Protein AF-A0A0L0SLE2-F1 (afdb_monomer)

Nearest PDB structures (foldseek):
  4cxo-assembly1_A  TM=7.259E-01  e=6.231E-06  Arabidopsis thaliana
  4cxp-assembly1_A  TM=7.470E-01  e=8.816E-06  Arabidopsis thaliana
  4jdg-assembly1_A  TM=8.030E-01  e=7.806E-05  Solanum lycopersicum
  3sng-assembly1_A  TM=7.993E-01  e=9.057E-05  Solanum lycopersicum
  7qta-assembly2_B  TM=7.436E-01  e=6.092E-05  Aspergillus oryzae RIB40

Structure (mmCIF, N/CA/C/O backbone):
data_AF-A0A0L0SLE2-F1
#
_entry.id   AF-A0A0L0SLE2-F1
#
loop_
_atom_site.group_PDB
_atom_site.id
_atom_site.type_symbol
_atom_site.label_atom_id
_atom_site.label_alt_id
_atom_site.label_comp_id
_atom_site.label_asym_id
_atom_site.label_entity_id
_atom_site.label_seq_id
_atom_site.pdbx_PDB_ins_code
_atom_site.Cartn_x
_atom_site.Cartn_y
_atom_site.Cartn_z
_atom_site.occupancy
_atom_site.B_iso_or_equiv
_atom_site.auth_seq_id
_atom_site.auth_comp_id
_atom_site.auth_asym_id
_atom_site.auth_atom_id
_atom_site.pdbx_PDB_model_num
ATOM 1 N N . MET A 1 1 ? -2.223 -15.459 -27.072 1.00 43.94 1 MET A N 1
ATOM 2 C CA . MET A 1 1 ? -3.483 -15.299 -27.827 1.00 43.94 1 MET A CA 1
ATOM 3 C C . MET A 1 1 ? -3.687 -13.799 -28.018 1.00 43.94 1 MET A C 1
ATOM 5 O O . MET A 1 1 ? -3.960 -13.121 -27.042 1.00 43.94 1 MET A O 1
ATOM 9 N N . ARG A 1 2 ? -3.399 -13.254 -29.208 1.00 46.31 2 ARG A N 1
ATOM 10 C CA . ARG A 1 2 ? -3.575 -11.826 -29.530 1.00 46.31 2 ARG A CA 1
ATOM 11 C C . ARG A 1 2 ? -4.902 -11.726 -30.277 1.00 46.31 2 ARG A C 1
ATOM 13 O O . ARG A 1 2 ? -5.008 -12.248 -31.385 1.00 46.31 2 ARG A O 1
ATOM 20 N N . THR A 1 3 ? -5.937 -11.175 -29.657 1.00 53.62 3 THR A N 1
ATOM 21 C CA . THR A 1 3 ? -7.200 -10.916 -30.356 1.00 53.62 3 THR A CA 1
ATOM 22 C C . THR A 1 3 ? -6.982 -9.756 -31.319 1.00 53.62 3 THR A C 1
ATOM 24 O O . THR A 1 3 ? -6.519 -8.694 -30.917 1.00 53.62 3 THR A O 1
ATOM 27 N N . LYS A 1 4 ? -7.288 -9.961 -32.605 1.00 52.72 4 LYS A N 1
ATOM 28 C CA . LYS A 1 4 ? -7.399 -8.877 -33.588 1.00 52.72 4 LYS A CA 1
ATOM 29 C C . LYS A 1 4 ? -8.436 -7.872 -33.067 1.00 52.72 4 LYS A C 1
ATOM 31 O O . LYS A 1 4 ? -9.619 -8.197 -33.083 1.00 52.72 4 LYS A O 1
ATOM 36 N N . GLY A 1 5 ? -8.008 -6.701 -32.595 1.00 56.75 5 GLY A N 1
ATOM 37 C CA . GLY A 1 5 ? -8.931 -5.612 -32.257 1.00 56.75 5 GLY A CA 1
ATOM 38 C C . GLY A 1 5 ? -8.466 -4.603 -31.206 1.00 56.75 5 GLY A C 1
ATOM 39 O O . GLY A 1 5 ? -9.036 -3.520 -31.168 1.00 56.75 5 GLY A O 1
ATOM 40 N N . SER A 1 6 ? -7.459 -4.899 -30.381 1.00 59.03 6 SER A N 1
ATOM 41 C CA . SER A 1 6 ? -6.907 -3.904 -29.455 1.00 59.03 6 SER A CA 1
ATOM 42 C C . SER A 1 6 ? -5.808 -3.085 -30.131 1.00 59.03 6 SER A C 1
ATOM 44 O O . SER A 1 6 ? -4.869 -3.630 -30.715 1.00 59.03 6 SER A O 1
ATOM 46 N N . ASP A 1 7 ? -5.937 -1.760 -30.075 1.00 83.69 7 ASP A N 1
ATOM 47 C CA . ASP A 1 7 ? -4.821 -0.865 -30.363 1.00 83.69 7 ASP A CA 1
ATOM 48 C C . ASP A 1 7 ? -3.702 -1.156 -29.347 1.00 83.69 7 ASP A C 1
ATOM 50 O O . ASP A 1 7 ? -3.954 -1.304 -28.149 1.00 83.69 7 ASP A O 1
ATOM 54 N N . HIS A 1 8 ? -2.460 -1.254 -29.821 1.00 84.25 8 HIS A N 1
ATOM 55 C CA . HIS A 1 8 ? -1.288 -1.491 -28.981 1.00 84.25 8 HIS A CA 1
ATOM 56 C C . HIS A 1 8 ? -1.189 -0.461 -27.845 1.00 84.25 8 HIS A C 1
ATOM 58 O O . HIS A 1 8 ? -0.774 -0.795 -26.735 1.00 84.25 8 HIS A O 1
ATOM 64 N N . ALA A 1 9 ? -1.598 0.785 -28.103 1.00 87.06 9 ALA A N 1
ATOM 65 C CA . ALA A 1 9 ? -1.659 1.820 -27.077 1.00 87.06 9 ALA A CA 1
ATOM 66 C C . ALA A 1 9 ? -2.693 1.497 -25.985 1.00 87.06 9 ALA A C 1
ATOM 68 O O . ALA A 1 9 ? -2.424 1.693 -24.800 1.00 87.06 9 ALA A O 1
ATOM 69 N N . THR A 1 10 ? -3.853 0.953 -26.363 1.00 93.00 10 THR A N 1
ATOM 70 C CA . THR A 1 10 ? -4.889 0.511 -25.420 1.00 93.00 10 THR A CA 1
ATOM 71 C C . THR A 1 10 ? -4.417 -0.674 -24.580 1.00 93.00 10 THR A C 1
ATOM 73 O O . THR A 1 10 ? -4.603 -0.666 -23.365 1.00 93.00 10 THR A O 1
ATOM 76 N N . ASP A 1 11 ? -3.752 -1.657 -25.190 1.00 93.12 11 ASP A N 1
ATOM 77 C CA . ASP A 1 11 ? -3.192 -2.797 -24.452 1.00 93.12 11 ASP A CA 1
ATOM 78 C C . ASP A 1 11 ? -2.138 -2.353 -23.434 1.00 93.12 11 ASP A C 1
ATOM 80 O O . ASP A 1 11 ? -2.137 -2.824 -22.296 1.00 93.12 11 ASP A O 1
ATOM 84 N N . LEU A 1 12 ? -1.273 -1.406 -23.810 1.00 92.19 12 LEU A N 1
ATOM 85 C CA . LEU A 1 12 ? -0.274 -0.849 -22.901 1.00 92.19 12 LEU A CA 1
ATOM 86 C C . LEU A 1 12 ? -0.918 -0.055 -21.756 1.00 92.19 12 LEU A C 1
ATOM 88 O O . LEU A 1 12 ? -0.492 -0.185 -20.609 1.00 92.19 12 LEU A O 1
ATOM 92 N N . ALA A 1 13 ? -1.959 0.729 -22.042 1.00 94.44 13 ALA A N 1
ATOM 93 C CA . ALA A 1 13 ? -2.698 1.462 -21.018 1.00 94.44 13 ALA A CA 1
ATOM 94 C C . ALA A 1 13 ? -3.356 0.512 -20.004 1.00 94.44 13 ALA A C 1
ATOM 96 O O . ALA A 1 13 ? -3.249 0.730 -18.796 1.00 94.44 13 ALA A O 1
ATOM 97 N N . HIS A 1 14 ? -3.974 -0.577 -20.474 1.00 95.75 14 HIS A N 1
ATOM 98 C CA . HIS A 1 14 ? -4.522 -1.609 -19.594 1.00 95.75 14 HIS A CA 1
ATOM 99 C C . HIS A 1 14 ? -3.429 -2.307 -18.784 1.00 95.75 14 HIS A C 1
ATOM 101 O O . HIS A 1 14 ? -3.578 -2.462 -17.575 1.00 95.75 14 HIS A O 1
ATOM 107 N N . ALA A 1 15 ? -2.314 -2.687 -19.415 1.00 93.69 15 ALA A N 1
ATOM 108 C CA . ALA A 1 15 ? -1.197 -3.326 -18.726 1.00 93.69 15 ALA A CA 1
ATOM 109 C C . ALA A 1 15 ? -0.636 -2.440 -17.603 1.00 93.69 15 ALA A C 1
ATOM 111 O O . ALA A 1 15 ? -0.408 -2.923 -16.494 1.00 93.69 15 ALA A O 1
ATOM 112 N N . LEU A 1 16 ? -0.479 -1.138 -17.860 1.00 95.00 16 LEU A N 1
ATOM 113 C CA . LEU A 1 16 ? -0.044 -0.181 -16.849 1.00 95.00 16 LEU A CA 1
ATOM 114 C C . LEU A 1 16 ? -1.070 -0.050 -15.717 1.00 95.00 16 LEU A C 1
ATOM 116 O O . LEU A 1 16 ? -0.689 -0.099 -14.551 1.00 95.00 16 LEU A O 1
ATOM 120 N N . ALA A 1 17 ? -2.360 0.074 -16.038 1.00 96.50 17 ALA A N 1
ATOM 121 C CA . ALA A 1 17 ? -3.415 0.164 -15.030 1.00 96.50 17 ALA A CA 1
ATOM 122 C C . ALA A 1 17 ? -3.452 -1.079 -14.124 1.00 96.50 17 ALA A C 1
ATOM 124 O O . ALA A 1 17 ? -3.512 -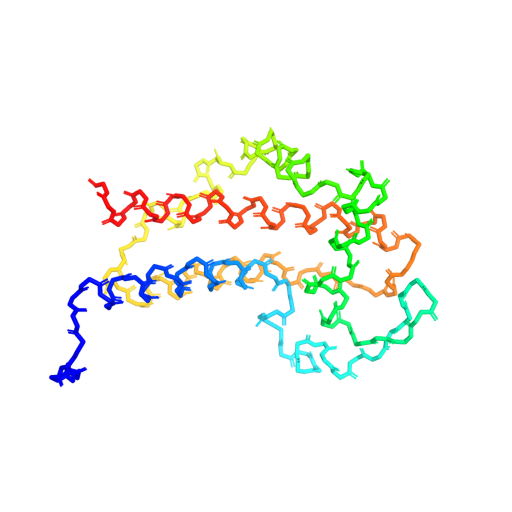0.946 -12.901 1.00 96.50 17 ALA A O 1
ATOM 125 N N . TYR A 1 18 ? -3.342 -2.277 -14.705 1.00 95.56 18 TYR A N 1
ATOM 126 C CA . TYR A 1 18 ? -3.255 -3.525 -13.946 1.00 95.56 18 TYR A CA 1
ATOM 127 C C . TYR A 1 18 ? -2.005 -3.585 -13.074 1.00 95.56 18 TYR A C 1
ATOM 129 O O . TYR A 1 18 ? -2.099 -3.974 -11.914 1.00 95.56 18 TYR A O 1
ATOM 137 N N . LEU A 1 19 ? -0.845 -3.175 -13.594 1.00 93.81 19 LEU A N 1
ATOM 138 C CA . LEU A 1 19 ? 0.392 -3.164 -12.817 1.00 93.81 19 LEU A CA 1
ATOM 139 C C . LEU A 1 19 ? 0.281 -2.230 -11.604 1.00 93.81 19 LEU A C 1
ATOM 141 O O . LEU A 1 19 ? 0.613 -2.634 -10.492 1.00 93.81 19 LEU A O 1
ATOM 145 N N . VAL A 1 20 ? -0.226 -1.009 -11.803 1.00 95.50 20 VAL A N 1
ATOM 146 C CA . VAL A 1 20 ? -0.462 -0.042 -10.718 1.00 95.50 20 VAL A CA 1
ATOM 147 C C . VAL A 1 20 ? -1.401 -0.634 -9.662 1.00 95.50 20 VAL A C 1
ATOM 149 O O . VAL A 1 20 ? -1.107 -0.559 -8.470 1.00 95.50 20 VAL A O 1
ATOM 152 N N . HIS A 1 21 ? -2.505 -1.246 -10.095 1.00 96.31 21 HIS A N 1
ATOM 153 C CA . HIS A 1 21 ? -3.512 -1.822 -9.206 1.00 96.31 21 HIS A CA 1
ATOM 154 C C . HIS A 1 21 ? -2.967 -3.010 -8.402 1.00 96.31 21 HIS A C 1
ATOM 156 O O . HIS A 1 21 ? -2.985 -2.986 -7.174 1.00 96.31 21 HIS A O 1
ATOM 162 N N . PHE A 1 22 ? -2.397 -4.014 -9.074 1.00 94.50 22 PHE A N 1
ATOM 163 C CA . PHE A 1 22 ? -1.958 -5.247 -8.421 1.00 94.50 22 PHE A CA 1
ATOM 164 C C . PHE A 1 22 ? -0.740 -5.063 -7.516 1.00 94.50 22 PHE A C 1
ATOM 166 O O . PHE A 1 22 ? -0.614 -5.773 -6.520 1.00 94.50 22 PHE A O 1
ATOM 173 N N . VAL A 1 23 ? 0.150 -4.106 -7.806 1.00 93.75 23 VAL A N 1
ATOM 174 C CA . VAL A 1 23 ? 1.231 -3.757 -6.866 1.00 93.75 23 VAL A CA 1
ATOM 175 C C . VAL A 1 23 ? 0.662 -3.132 -5.587 1.00 93.75 23 VAL A C 1
ATOM 177 O O . VAL A 1 23 ? 1.182 -3.396 -4.502 1.00 93.75 23 VAL A O 1
ATOM 180 N N . GLY A 1 24 ? -0.416 -2.348 -5.698 1.00 94.06 24 GLY A N 1
ATOM 181 C CA . GLY A 1 24 ? -1.168 -1.844 -4.548 1.00 94.06 24 GLY A CA 1
ATOM 182 C C . GLY A 1 24 ? -1.798 -2.972 -3.728 1.00 94.06 24 GLY A C 1
ATOM 183 O O . GLY A 1 24 ? -1.550 -3.066 -2.526 1.00 94.06 24 GLY A O 1
ATOM 184 N N . ASP A 1 25 ? -2.533 -3.868 -4.384 1.00 94.12 25 ASP A N 1
ATOM 185 C CA . ASP A 1 25 ? -3.198 -5.015 -3.749 1.00 94.12 25 ASP A CA 1
ATOM 186 C C . ASP A 1 25 ? -2.207 -5.961 -3.059 1.00 94.12 25 ASP A C 1
ATOM 188 O O . ASP A 1 25 ? -2.423 -6.390 -1.928 1.00 94.12 25 ASP A O 1
ATOM 192 N N . ALA A 1 26 ? -1.057 -6.232 -3.682 1.00 91.56 26 ALA A N 1
ATOM 193 C CA . ALA A 1 26 ? -0.012 -7.067 -3.088 1.00 91.56 26 ALA A CA 1
ATOM 194 C C . ALA A 1 26 ? 0.578 -6.487 -1.790 1.00 91.56 26 ALA A C 1
ATOM 196 O O . ALA A 1 26 ? 1.200 -7.215 -1.013 1.00 91.56 26 ALA A O 1
ATOM 197 N N . ALA A 1 27 ? 0.409 -5.184 -1.551 1.00 91.75 27 ALA A N 1
ATOM 198 C CA . ALA A 1 27 ? 0.796 -4.537 -0.305 1.00 91.75 27 ALA A CA 1
ATOM 199 C C . ALA A 1 27 ? -0.325 -4.533 0.753 1.00 91.75 27 ALA A C 1
ATOM 201 O O . ALA A 1 27 ? -0.062 -4.137 1.892 1.00 91.75 27 ALA A O 1
ATOM 202 N N . GLN A 1 28 ? -1.543 -4.975 0.418 1.00 92.62 28 GLN A N 1
ATOM 203 C CA . GLN A 1 28 ? -2.678 -5.087 1.335 1.00 92.62 28 GLN A CA 1
ATOM 204 C C . G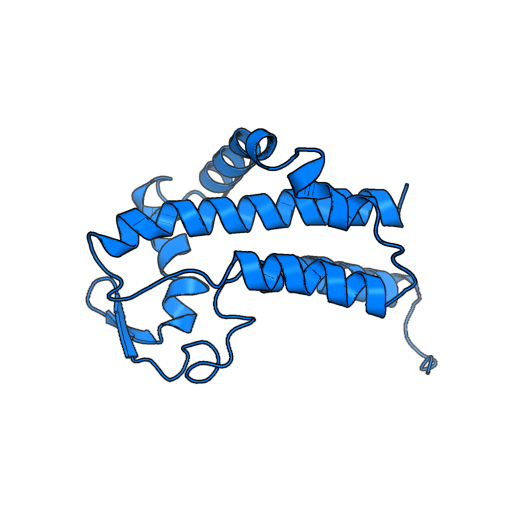LN A 1 28 ? -2.610 -6.445 2.082 1.00 92.62 28 GLN A C 1
ATOM 206 O O . GLN A 1 28 ? -2.775 -7.499 1.464 1.00 92.62 28 GLN A O 1
ATOM 211 N N . PRO A 1 29 ? -2.404 -6.462 3.418 1.00 87.56 29 PRO A N 1
ATOM 212 C CA . PRO A 1 29 ? -2.259 -7.680 4.241 1.00 87.56 29 PRO A CA 1
ATOM 213 C C . PRO A 1 29 ? -3.332 -8.775 4.132 1.00 87.56 29 PRO A C 1
ATOM 215 O O . PRO A 1 29 ? -3.142 -9.895 4.594 1.00 87.56 29 PRO A O 1
ATOM 218 N N . LEU A 1 30 ? -4.514 -8.461 3.627 1.00 89.06 30 LEU A N 1
ATOM 219 C CA . LEU A 1 30 ? -5.636 -9.387 3.531 1.00 89.06 30 LEU A CA 1
ATOM 220 C C . LEU A 1 30 ? -5.886 -9.866 2.104 1.00 89.06 30 LEU A C 1
ATOM 222 O O . LEU A 1 30 ? -6.615 -10.841 1.926 1.00 89.06 30 LEU A O 1
ATOM 226 N N . HIS A 1 31 ? -5.268 -9.238 1.101 1.00 90.31 31 HIS A N 1
ATOM 227 C CA . HIS A 1 31 ? -5.384 -9.648 -0.304 1.00 90.31 31 HIS A CA 1
ATOM 228 C C . HIS A 1 31 ? -4.607 -10.935 -0.597 1.00 90.31 31 HIS A C 1
ATOM 230 O O . HIS A 1 31 ? -4.962 -11.675 -1.508 1.00 90.31 31 HIS A O 1
ATOM 236 N N . ALA A 1 32 ? -3.616 -11.265 0.235 1.00 85.56 32 ALA A N 1
ATOM 237 C CA . ALA A 1 32 ? -2.870 -12.520 0.173 1.00 85.56 32 ALA A CA 1
ATOM 238 C C . ALA A 1 32 ? -3.150 -13.456 1.362 1.00 85.56 32 ALA A C 1
ATOM 240 O O . ALA A 1 32 ? -2.297 -14.261 1.743 1.00 85.56 32 ALA A O 1
ATOM 241 N N . SER A 1 33 ? -4.334 -13.350 1.973 1.00 79.81 33 SER A N 1
ATOM 242 C CA . SER A 1 33 ? -4.734 -14.173 3.115 1.00 79.81 33 SER A CA 1
ATOM 243 C C . SER A 1 33 ? -5.859 -15.142 2.753 1.00 79.81 33 SER A C 1
ATOM 245 O O . SER A 1 33 ? -6.950 -14.745 2.345 1.00 79.81 33 SER A O 1
ATOM 247 N N . GLY A 1 34 ? -5.627 -16.440 2.973 1.00 79.69 34 GLY A N 1
ATOM 248 C CA . GLY A 1 34 ? -6.663 -17.471 2.834 1.00 79.69 34 GLY A CA 1
ATOM 249 C C . GLY A 1 34 ? -7.681 -17.483 3.982 1.00 79.69 34 GLY A C 1
ATOM 250 O O . GLY A 1 34 ? -8.732 -18.119 3.881 1.00 79.69 34 GLY A O 1
ATOM 251 N N . TYR A 1 35 ? -7.405 -16.777 5.082 1.00 80.12 35 TYR A N 1
ATOM 252 C CA . TYR A 1 35 ? -8.259 -16.790 6.264 1.00 80.12 35 TYR A CA 1
ATOM 253 C C . TYR A 1 35 ? -9.588 -16.078 5.997 1.00 80.12 35 TYR A C 1
ATOM 255 O O . TYR A 1 35 ? -9.615 -14.896 5.660 1.00 80.12 35 TYR A O 1
ATOM 263 N N . SER A 1 36 ? -10.707 -16.786 6.180 1.00 84.25 36 SER A N 1
ATOM 264 C CA . SER A 1 36 ? -12.062 -16.222 6.084 1.00 84.25 36 SER A CA 1
ATOM 265 C C . SER A 1 36 ? -12.298 -15.390 4.808 1.00 84.25 36 SER A C 1
ATOM 267 O O . SER A 1 36 ? -12.895 -14.312 4.852 1.00 84.25 36 SER A O 1
ATOM 269 N N . LYS A 1 37 ? -11.798 -15.880 3.661 1.00 87.50 37 LYS A N 1
ATOM 270 C CA . LYS A 1 37 ? -11.847 -15.184 2.358 1.00 87.50 37 LYS A CA 1
ATOM 271 C C . LYS A 1 37 ? -11.177 -13.799 2.420 1.00 87.50 37 LYS A C 1
ATOM 273 O O . LYS A 1 37 ? -11.814 -12.786 2.131 1.00 87.50 37 LYS A O 1
ATOM 278 N N . GLY A 1 38 ? -9.931 -13.741 2.891 1.00 85.94 38 GLY A N 1
ATOM 279 C CA . GLY A 1 38 ? -9.217 -12.480 3.117 1.00 85.94 38 GLY A CA 1
ATOM 280 C C . GLY A 1 38 ? -9.863 -11.608 4.197 1.00 85.94 38 GLY A C 1
ATOM 281 O O . GLY A 1 38 ? -9.890 -10.392 4.080 1.00 85.94 38 GLY A O 1
ATOM 282 N N . GLY A 1 39 ? -10.470 -12.197 5.226 1.00 86.81 39 GLY A N 1
ATOM 283 C CA . GLY A 1 39 ? -11.169 -11.449 6.276 1.00 86.81 39 GLY A CA 1
ATOM 284 C C . GLY A 1 39 ? -12.567 -10.938 5.900 1.00 86.81 39 GLY A C 1
ATOM 285 O O . GLY A 1 39 ? -13.220 -10.309 6.732 1.00 86.81 39 GLY A O 1
ATOM 286 N N . ASN A 1 40 ? -13.081 -11.228 4.700 1.00 90.44 40 ASN A N 1
ATOM 287 C CA . ASN A 1 40 ? -14.447 -10.850 4.318 1.00 90.44 40 ASN A CA 1
ATOM 288 C C . ASN A 1 40 ? -15.519 -11.526 5.188 1.00 90.44 40 ASN A C 1
ATOM 290 O O . ASN A 1 40 ? -16.574 -10.944 5.427 1.00 90.44 40 ASN A O 1
ATOM 294 N N . GLY A 1 41 ? -15.257 -12.736 5.691 1.00 87.88 41 GLY A N 1
ATOM 295 C CA . GLY A 1 41 ? -16.167 -13.438 6.602 1.00 87.88 41 GLY A CA 1
ATOM 296 C C . GLY A 1 41 ? -16.038 -13.022 8.071 1.00 87.88 41 GLY A C 1
ATOM 297 O O . GLY A 1 41 ? -16.753 -13.551 8.918 1.00 87.88 41 GLY A O 1
ATOM 298 N N . VAL A 1 42 ? -15.128 -12.103 8.406 1.00 85.88 42 VAL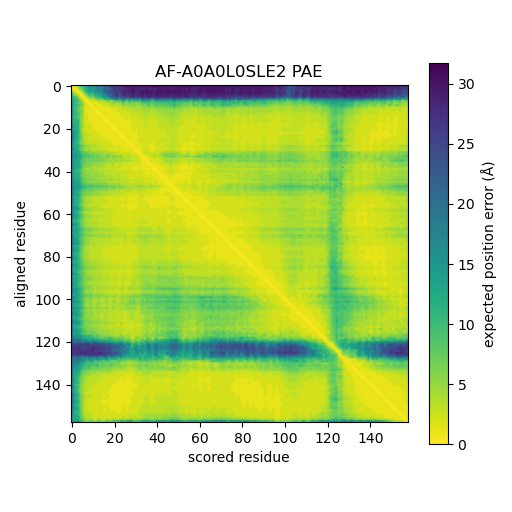 A N 1
ATOM 299 C CA . VAL A 1 42 ? -14.907 -11.653 9.787 1.00 85.88 42 VAL A CA 1
ATOM 300 C C . VAL A 1 42 ? -15.660 -10.351 10.007 1.00 85.88 42 VAL A C 1
ATOM 302 O O . VAL A 1 42 ? -15.259 -9.304 9.503 1.00 85.88 42 VAL A O 1
ATOM 305 N N . THR A 1 43 ? -16.749 -10.406 10.772 1.00 89.31 43 THR A N 1
ATOM 306 C CA . THR A 1 43 ? -17.489 -9.202 11.171 1.00 89.31 43 THR A CA 1
ATOM 307 C C . THR A 1 43 ? -16.799 -8.522 12.350 1.00 89.31 43 THR A C 1
ATOM 309 O O . THR A 1 43 ? -16.444 -9.167 13.333 1.00 89.31 43 THR A O 1
ATOM 312 N N . VAL A 1 44 ? -16.629 -7.207 12.257 1.00 84.62 44 VAL A N 1
ATOM 313 C CA . VAL A 1 44 ? -15.958 -6.351 13.241 1.00 84.62 44 VAL A CA 1
ATOM 314 C C . VAL A 1 44 ? -16.742 -5.055 13.432 1.00 84.62 44 VAL A C 1
ATOM 316 O O . VAL A 1 44 ? -17.523 -4.650 12.570 1.00 84.62 44 VAL A O 1
ATOM 319 N N . LYS A 1 45 ? -16.517 -4.359 14.549 1.00 86.06 45 LYS A N 1
ATOM 320 C CA . LYS A 1 45 ? -17.002 -2.985 14.736 1.00 86.06 45 LYS A CA 1
ATOM 321 C C . LYS A 1 45 ? -15.869 -1.996 14.485 1.00 86.06 45 LYS A C 1
ATOM 323 O O . LYS A 1 45 ? -14.829 -2.066 15.130 1.00 86.06 45 LYS A O 1
ATOM 328 N N . PHE A 1 46 ? -16.085 -1.033 13.594 1.00 86.38 46 PHE A N 1
ATOM 329 C CA . PHE A 1 46 ? -15.143 0.056 13.345 1.00 86.38 46 PHE A CA 1
ATOM 330 C C . PHE A 1 46 ? -15.863 1.401 13.408 1.00 86.38 46 PHE A C 1
ATOM 332 O O . PHE A 1 46 ? -16.793 1.658 12.647 1.00 86.38 46 PHE A O 1
ATOM 339 N N . SER A 1 47 ? -15.423 2.267 14.326 1.00 86.81 47 SER A N 1
ATOM 340 C CA . SER A 1 47 ? -16.038 3.581 14.585 1.00 86.81 47 SER A CA 1
ATOM 341 C C . SER A 1 47 ? -17.560 3.500 14.801 1.00 86.81 47 SER A C 1
ATOM 343 O O . SER A 1 47 ? -18.316 4.300 14.266 1.00 86.81 47 SER A O 1
ATOM 345 N N . GLY A 1 48 ? -18.008 2.493 15.560 1.00 85.88 48 GLY A N 1
ATOM 346 C CA . GLY A 1 48 ? -19.419 2.276 15.905 1.00 85.88 48 GLY A CA 1
ATOM 347 C C . GLY A 1 48 ? -20.241 1.497 14.871 1.00 85.88 48 GLY A C 1
ATOM 348 O O . GLY A 1 48 ? -21.292 0.970 15.224 1.00 85.88 48 GLY A O 1
ATOM 349 N N . ALA A 1 49 ? -19.759 1.346 13.634 1.00 88.62 49 ALA A N 1
ATOM 350 C CA . ALA A 1 49 ? -20.459 0.614 12.578 1.00 88.62 49 ALA A CA 1
ATOM 351 C C . ALA A 1 49 ? -19.982 -0.843 12.465 1.00 88.62 49 ALA A C 1
ATOM 353 O O . ALA A 1 49 ? -18.785 -1.118 12.572 1.00 88.62 49 ALA A O 1
ATOM 354 N N . SER A 1 50 ? -20.915 -1.762 12.196 1.00 91.94 50 SER A N 1
ATOM 355 C CA . SER A 1 50 ? -20.592 -3.142 11.810 1.00 91.94 50 SER A CA 1
ATOM 356 C C . SER A 1 50 ? -20.028 -3.166 10.385 1.00 91.94 50 SER A C 1
ATOM 358 O O . SER A 1 50 ? -20.614 -2.570 9.480 1.00 91.94 50 SER A O 1
ATOM 360 N N . LYS A 1 51 ? -18.878 -3.811 10.189 1.00 91.50 51 LYS A N 1
ATOM 361 C CA . LYS A 1 51 ? -18.161 -3.947 8.910 1.00 91.50 51 LYS A CA 1
ATOM 362 C C . LYS A 1 51 ? -17.514 -5.327 8.823 1.00 91.50 51 LYS A C 1
ATOM 364 O O . LYS A 1 51 ? -17.390 -6.007 9.836 1.00 91.50 51 LYS A O 1
ATOM 369 N N . 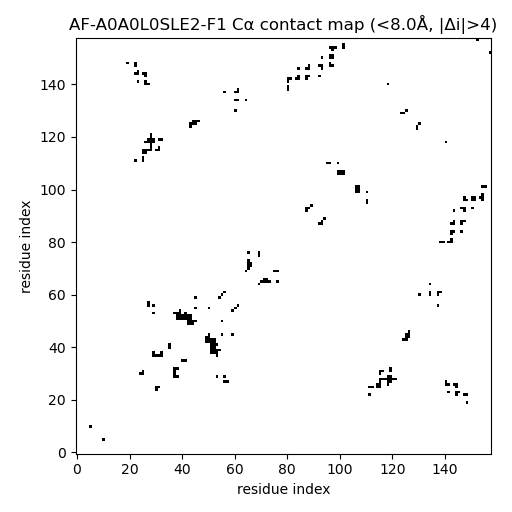ASN A 1 52 ? -17.053 -5.726 7.640 1.00 91.75 52 ASN A N 1
ATOM 370 C CA . ASN A 1 52 ? -16.124 -6.852 7.543 1.00 91.75 52 ASN A CA 1
ATOM 371 C C . ASN A 1 52 ? -14.667 -6.365 7.681 1.00 91.75 52 ASN A C 1
ATOM 373 O O . ASN A 1 52 ? -14.358 -5.225 7.321 1.00 91.75 52 ASN A O 1
ATOM 377 N N . LEU A 1 53 ? -13.784 -7.214 8.212 1.00 89.81 53 LEU A N 1
ATOM 378 C CA . LEU A 1 53 ? -12.365 -6.912 8.445 1.00 89.81 53 LEU A CA 1
ATOM 379 C C . LEU A 1 53 ? -11.660 -6.447 7.161 1.00 89.81 53 LEU A C 1
ATOM 381 O O . LEU A 1 53 ? -10.900 -5.483 7.210 1.00 89.81 53 LEU A O 1
ATOM 385 N N . HIS A 1 54 ? -11.961 -7.073 6.021 1.00 92.69 54 HIS A N 1
ATOM 386 C CA . HIS A 1 54 ? -11.379 -6.720 4.723 1.00 92.69 54 HIS A CA 1
ATOM 387 C C . HIS A 1 54 ? -11.632 -5.250 4.353 1.00 92.69 54 HIS A C 1
ATOM 389 O O . HIS A 1 54 ? -10.696 -4.487 4.160 1.00 92.69 54 HIS A O 1
ATOM 395 N N . SER A 1 55 ? -12.888 -4.805 4.409 1.00 94.56 55 SER A N 1
ATOM 396 C CA . SER A 1 55 ? -13.302 -3.425 4.116 1.00 9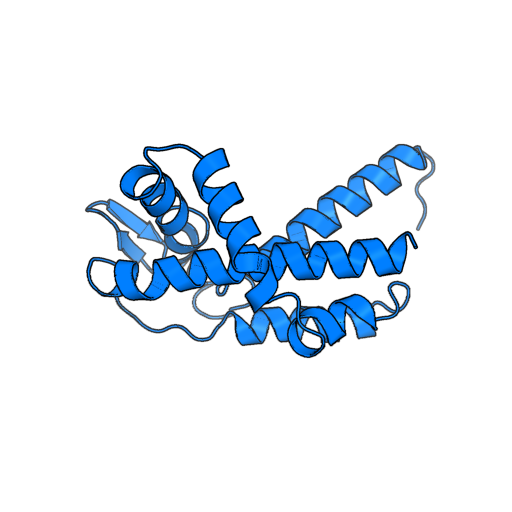4.56 55 SER A CA 1
ATOM 397 C C . SER A 1 55 ? -12.724 -2.389 5.086 1.00 94.56 55 SER A C 1
ATOM 399 O O . SER A 1 55 ? -12.570 -1.209 4.752 1.00 94.56 55 SER A O 1
ATOM 401 N N . VAL A 1 56 ? -12.412 -2.807 6.319 1.00 92.00 56 VAL A N 1
ATOM 402 C CA . VAL A 1 56 ? -11.744 -1.934 7.288 1.00 92.00 56 VAL A CA 1
ATOM 403 C C . VAL A 1 56 ? -10.313 -1.645 6.838 1.00 92.00 56 VAL A C 1
ATOM 405 O O . VAL A 1 56 ? -9.879 -0.495 6.909 1.00 92.00 56 VAL A O 1
ATOM 408 N N . TRP A 1 57 ? -9.630 -2.667 6.330 1.00 92.44 57 TRP A N 1
ATOM 409 C CA . TRP A 1 57 ? -8.272 -2.599 5.802 1.00 92.44 57 TRP A CA 1
ATOM 410 C C . TRP A 1 57 ? -8.177 -1.932 4.429 1.00 92.44 57 TRP A C 1
ATOM 412 O O . TRP A 1 57 ? -7.321 -1.070 4.253 1.00 92.44 57 TRP A O 1
ATOM 422 N N . ASP A 1 58 ? -9.083 -2.252 3.504 1.00 94.69 58 ASP A N 1
ATOM 423 C CA . ASP A 1 58 ? -9.115 -1.650 2.164 1.00 94.69 58 ASP A CA 1
ATOM 424 C C . ASP A 1 58 ? -9.338 -0.139 2.207 1.00 94.69 58 ASP A C 1
ATOM 426 O O . ASP A 1 58 ? -8.892 0.591 1.324 1.00 94.69 58 ASP A O 1
ATOM 430 N N . SER A 1 59 ? -10.124 0.350 3.173 1.00 94.19 59 SER A N 1
ATOM 431 C CA . SER A 1 59 ? -10.617 1.729 3.099 1.00 94.19 59 SER A CA 1
ATOM 432 C C . SER A 1 59 ? -10.841 2.401 4.444 1.00 94.19 59 SER A C 1
ATOM 434 O O . SER A 1 59 ? -10.468 3.561 4.608 1.00 94.19 59 SER A O 1
ATOM 436 N N . ALA A 1 60 ? -11.470 1.741 5.422 1.00 94.62 60 ALA A N 1
ATOM 437 C CA . ALA A 1 60 ? -11.971 2.468 6.593 1.00 94.62 60 ALA A CA 1
ATOM 438 C C . ALA A 1 60 ? -10.855 3.075 7.464 1.00 94.62 60 ALA A C 1
ATOM 440 O O . ALA A 1 60 ? -11.019 4.189 7.966 1.00 94.62 60 ALA A O 1
ATOM 441 N N . ILE A 1 61 ? -9.729 2.371 7.633 1.00 93.06 61 ILE A N 1
ATOM 442 C CA . ILE A 1 61 ? -8.560 2.887 8.363 1.00 93.06 61 ILE A CA 1
ATOM 443 C C . ILE A 1 61 ? -7.977 4.095 7.628 1.00 93.06 61 ILE A C 1
ATOM 445 O O . ILE A 1 61 ? -7.837 5.153 8.236 1.00 93.06 61 ILE A O 1
ATOM 449 N N . LEU A 1 62 ? -7.717 3.962 6.325 1.00 94.75 62 LEU A N 1
ATOM 450 C CA . LEU A 1 62 ? -7.168 5.020 5.475 1.00 94.75 62 LEU A CA 1
ATOM 451 C C . LEU A 1 62 ? -8.049 6.274 5.488 1.00 94.75 62 LEU A C 1
ATOM 453 O O . LEU A 1 62 ? -7.573 7.360 5.812 1.00 94.75 62 LEU A O 1
ATOM 457 N N . LEU A 1 63 ? -9.350 6.131 5.228 1.00 95.75 63 LEU A N 1
ATOM 458 C CA . LEU A 1 63 ? -10.283 7.262 5.189 1.00 95.75 63 LEU A CA 1
ATOM 459 C C . LEU A 1 63 ? -10.381 7.963 6.549 1.00 95.75 63 LEU A C 1
ATOM 461 O O . LEU A 1 63 ? -10.424 9.193 6.619 1.00 95.75 63 LEU A O 1
ATOM 465 N N . LYS A 1 64 ? -10.356 7.196 7.646 1.00 94.94 64 LYS A N 1
ATOM 466 C CA . LYS A 1 64 ? -10.311 7.759 8.998 1.00 94.94 64 LYS A CA 1
ATOM 467 C C . LYS A 1 64 ? -9.000 8.501 9.257 1.00 94.94 64 LYS A C 1
ATOM 469 O O . LYS A 1 64 ? -9.043 9.585 9.840 1.00 94.94 64 LYS A O 1
ATOM 474 N N . THR A 1 65 ? -7.861 7.970 8.818 1.00 95.12 65 THR A N 1
ATOM 475 C CA . THR A 1 65 ? -6.553 8.633 8.926 1.00 95.12 65 THR A CA 1
ATOM 476 C C . THR A 1 65 ? -6.547 9.954 8.166 1.00 95.12 65 THR A C 1
ATOM 478 O O . THR A 1 65 ? -6.215 10.984 8.748 1.00 95.12 65 THR A O 1
ATOM 481 N N . ILE A 1 66 ? -6.987 9.963 6.906 1.00 97.25 66 ILE A N 1
ATOM 482 C CA . ILE A 1 66 ? -7.050 11.172 6.072 1.00 97.25 66 ILE A CA 1
ATOM 483 C C . ILE A 1 66 ? -7.964 12.225 6.703 1.00 97.25 66 ILE A C 1
ATOM 485 O O . ILE A 1 66 ? -7.570 13.381 6.861 1.00 97.25 66 ILE A O 1
ATOM 489 N N . SER A 1 67 ? -9.160 11.822 7.137 1.00 96.94 67 SER A N 1
ATOM 490 C CA . SER A 1 67 ? -10.109 12.719 7.799 1.00 96.94 67 SER A CA 1
ATOM 491 C C . SER A 1 67 ? -9.532 13.320 9.088 1.00 96.94 67 SER A C 1
ATOM 493 O O . SER A 1 67 ? -9.553 14.537 9.264 1.00 96.94 67 SER A O 1
ATOM 495 N N . SER A 1 68 ? -8.970 12.480 9.965 1.00 95.06 68 SER A N 1
ATOM 496 C CA . SER A 1 68 ? -8.566 12.880 11.321 1.00 95.06 68 SER A CA 1
ATOM 497 C C . SER A 1 68 ? -7.200 13.567 11.406 1.00 95.06 68 SER A C 1
ATOM 499 O O . SER A 1 68 ? -7.046 14.510 12.175 1.00 95.06 68 SER A O 1
ATOM 501 N N . LYS A 1 69 ? -6.206 13.113 10.634 1.00 96.38 69 LYS A N 1
ATOM 502 C CA . LYS A 1 69 ? -4.8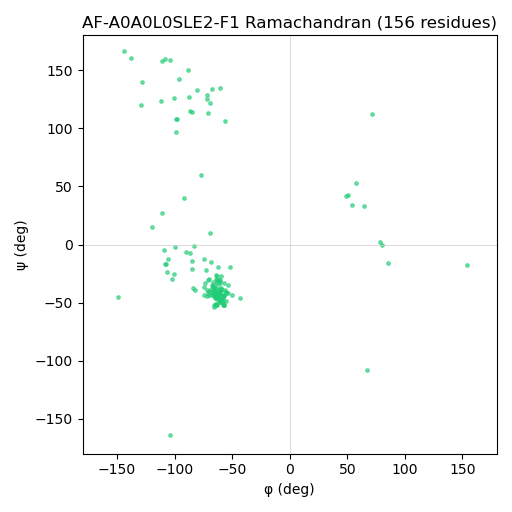09 13.578 10.714 1.00 96.38 69 LYS A CA 1
ATOM 503 C C . LYS A 1 69 ? -4.454 14.594 9.631 1.00 96.38 69 LYS A C 1
ATOM 505 O O . LYS A 1 69 ? -3.555 15.406 9.829 1.00 96.38 69 LYS A O 1
ATOM 510 N N . TYR A 1 70 ? -5.163 14.568 8.505 1.00 97.06 70 TYR A N 1
ATOM 511 C CA . TYR A 1 70 ? -4.864 15.396 7.332 1.00 97.06 70 TYR A CA 1
ATOM 512 C C . TYR A 1 70 ? -6.018 16.334 6.956 1.00 97.06 70 TYR A C 1
ATOM 514 O O . TYR A 1 70 ? -6.036 16.894 5.859 1.00 97.06 70 TYR A O 1
ATOM 522 N N . SER A 1 71 ? -6.978 16.526 7.868 1.00 97.12 71 SER A N 1
ATOM 523 C CA . SER A 1 71 ? -8.152 17.391 7.680 1.00 97.12 71 SER A CA 1
ATOM 524 C C . SER A 1 71 ? -8.949 17.058 6.410 1.00 97.12 71 SER A C 1
ATOM 526 O O . SER A 1 71 ? -9.461 17.952 5.743 1.00 97.12 71 SER A O 1
ATOM 528 N N . GLY A 1 72 ? -9.003 15.777 6.033 1.00 96.94 72 GLY A N 1
ATOM 529 C CA . GLY A 1 72 ? -9.685 15.311 4.822 1.00 96.94 72 GLY A CA 1
ATOM 530 C C . GLY A 1 72 ? -8.897 15.479 3.516 1.00 96.94 72 GLY A C 1
ATOM 531 O O . GLY A 1 72 ? -9.394 15.085 2.464 1.00 96.94 72 GLY A O 1
ATOM 532 N N . SER A 1 73 ? -7.681 16.033 3.543 1.00 98.00 73 SER A N 1
ATOM 533 C CA . SER A 1 73 ? -6.881 16.256 2.334 1.00 98.00 73 SER A CA 1
ATOM 534 C C . SER A 1 73 ? -6.050 15.026 1.962 1.00 98.00 73 SER A C 1
ATOM 536 O O . SER A 1 73 ? -5.105 14.662 2.667 1.00 98.00 73 SER A O 1
ATOM 538 N N . HIS A 1 74 ? -6.371 14.430 0.811 1.00 96.56 74 HIS A N 1
ATOM 539 C CA . HIS A 1 74 ? -5.581 13.351 0.215 1.00 96.56 74 HIS A CA 1
ATOM 540 C C . HIS A 1 74 ? -4.174 13.832 -0.155 1.00 96.56 74 HIS A C 1
ATOM 542 O O . HIS A 1 74 ? -3.208 13.148 0.162 1.00 96.56 74 HIS A O 1
ATOM 548 N N . ASP A 1 75 ? -4.035 15.034 -0.719 1.00 97.88 75 ASP A N 1
ATOM 549 C CA . ASP A 1 75 ? -2.731 15.585 -1.114 1.00 97.88 75 ASP A CA 1
ATOM 550 C C . ASP A 1 75 ? -1.779 15.741 0.074 1.00 97.88 75 ASP A C 1
ATOM 552 O O . ASP A 1 75 ? -0.591 15.434 -0.034 1.00 97.88 75 ASP A O 1
ATOM 556 N N . LYS A 1 76 ? -2.286 16.167 1.240 1.00 98.31 76 LYS A N 1
ATOM 557 C CA . LYS A 1 76 ? -1.480 16.242 2.470 1.00 98.31 76 LYS A CA 1
ATOM 558 C C . LYS A 1 76 ? -1.049 14.862 2.958 1.00 98.31 76 LYS A C 1
ATOM 560 O O . LYS A 1 76 ? 0.081 14.712 3.419 1.00 98.31 76 LYS A O 1
ATOM 565 N N . TRP A 1 77 ? -1.930 13.867 2.861 1.00 97.75 77 TRP A N 1
ATOM 566 C CA . TRP A 1 77 ? -1.589 12.487 3.197 1.00 97.75 77 TRP A CA 1
ATOM 567 C C . TRP A 1 77 ? -0.519 11.944 2.247 1.00 97.75 77 TRP A C 1
ATOM 569 O O . TRP A 1 77 ? 0.542 11.540 2.712 1.00 97.75 77 TRP A O 1
ATOM 579 N N . VAL A 1 78 ? -0.727 12.055 0.932 1.00 97.75 78 VAL A N 1
ATOM 580 C CA . VAL A 1 78 ? 0.239 11.647 -0.101 1.00 97.75 78 VAL A CA 1
ATOM 581 C C . VAL A 1 78 ? 1.582 12.358 0.078 1.00 97.75 78 VAL A C 1
ATOM 583 O O . VAL A 1 78 ? 2.621 11.706 0.046 1.00 97.75 78 VAL A O 1
ATOM 586 N N . SER A 1 79 ? 1.586 13.665 0.352 1.00 98.25 79 SER A N 1
ATOM 587 C CA . SER A 1 79 ? 2.817 14.423 0.621 1.00 98.25 79 SER A CA 1
ATOM 588 C C . SER A 1 79 ? 3.584 13.868 1.824 1.00 98.25 79 SER A C 1
ATOM 590 O O . SER A 1 79 ? 4.810 13.773 1.786 1.00 98.25 79 SER A O 1
ATOM 592 N N . ALA A 1 80 ? 2.880 13.453 2.882 1.00 97.75 80 ALA A N 1
ATOM 593 C CA . ALA A 1 80 ? 3.506 12.815 4.036 1.00 97.75 80 ALA A CA 1
ATOM 594 C C . ALA A 1 80 ? 4.072 11.424 3.700 1.00 97.75 80 ALA A C 1
ATOM 596 O O . ALA A 1 80 ? 5.161 11.089 4.165 1.00 97.75 80 ALA A O 1
ATOM 597 N N . LEU A 1 81 ? 3.379 10.636 2.869 1.00 97.75 81 LEU A N 1
ATOM 598 C CA . LEU A 1 81 ? 3.895 9.347 2.398 1.00 97.75 81 LEU A CA 1
ATOM 599 C C . LEU A 1 81 ? 5.169 9.536 1.567 1.00 97.75 81 LEU A C 1
ATOM 601 O O . LEU A 1 81 ? 6.174 8.880 1.841 1.00 97.75 81 LEU A O 1
ATOM 605 N N . ILE A 1 82 ? 5.162 10.483 0.621 1.00 97.75 82 ILE A N 1
ATOM 606 C CA . ILE A 1 82 ? 6.328 10.841 -0.202 1.00 97.75 82 ILE A CA 1
ATOM 607 C C . ILE A 1 82 ? 7.501 11.270 0.684 1.00 97.75 82 ILE A C 1
ATOM 609 O O . ILE A 1 82 ? 8.617 10.794 0.488 1.00 97.75 82 ILE A O 1
ATOM 613 N N . ALA A 1 83 ? 7.257 12.102 1.700 1.00 97.44 83 ALA A N 1
ATOM 614 C CA . ALA A 1 83 ? 8.295 12.513 2.644 1.00 97.44 83 ALA A CA 1
ATOM 615 C C . ALA A 1 83 ? 8.908 11.325 3.415 1.00 97.44 83 ALA A C 1
ATOM 617 O O . ALA A 1 83 ? 10.092 11.354 3.745 1.00 97.44 83 ALA A O 1
ATOM 618 N N . SER A 1 84 ? 8.132 10.265 3.668 1.00 96.62 84 SER A N 1
ATOM 619 C CA . SER A 1 84 ? 8.609 9.031 4.312 1.00 96.62 84 SER A CA 1
ATOM 620 C C . SER A 1 84 ? 9.204 7.998 3.344 1.00 96.62 84 SER A C 1
ATOM 622 O O . SER A 1 84 ? 9.772 6.998 3.782 1.00 96.62 84 SER A O 1
ATOM 624 N N . ALA A 1 85 ? 9.105 8.216 2.029 1.00 96.56 85 ALA A N 1
ATOM 625 C CA . ALA A 1 85 ? 9.461 7.215 1.025 1.00 96.56 85 ALA A CA 1
ATOM 626 C C . ALA A 1 85 ? 10.937 6.798 1.081 1.00 96.56 85 ALA A C 1
ATOM 628 O O . ALA A 1 85 ? 11.254 5.641 0.805 1.00 96.56 85 ALA A O 1
ATOM 629 N N . THR A 1 86 ? 11.836 7.693 1.496 1.00 95.31 86 THR A N 1
ATOM 630 C CA . THR A 1 86 ? 13.272 7.406 1.662 1.00 95.31 86 THR A CA 1
ATOM 631 C C . THR A 1 86 ? 13.549 6.292 2.673 1.00 95.31 86 THR A C 1
ATOM 633 O O . THR A 1 86 ? 14.522 5.561 2.510 1.00 95.31 86 THR A O 1
ATOM 636 N N . GLN A 1 87 ? 12.669 6.088 3.661 1.00 95.56 87 GLN A N 1
ATOM 637 C CA . GLN A 1 87 ? 12.771 4.983 4.617 1.00 95.56 87 GLN A CA 1
ATOM 638 C C . GLN A 1 87 ? 12.647 3.611 3.935 1.00 95.56 87 GLN A C 1
ATOM 640 O O . GLN A 1 87 ? 13.251 2.634 4.379 1.00 95.56 87 GLN A O 1
ATOM 645 N N . TYR A 1 88 ? 11.860 3.528 2.860 1.00 95.19 88 TYR A N 1
ATOM 646 C CA . TYR A 1 88 ? 11.556 2.275 2.164 1.00 95.19 88 TYR A CA 1
ATOM 647 C C . TYR A 1 88 ? 12.280 2.150 0.823 1.00 95.19 88 TYR A C 1
ATOM 649 O O . TYR A 1 88 ? 12.528 1.032 0.371 1.00 95.19 88 TYR A O 1
ATOM 657 N N . ASN A 1 89 ? 12.667 3.271 0.210 1.00 96.06 89 ASN A N 1
ATOM 658 C CA . ASN A 1 89 ? 13.477 3.320 -1.003 1.00 96.06 89 ASN A CA 1
ATOM 659 C C . ASN A 1 89 ? 14.961 3.039 -0.702 1.00 96.06 89 ASN A C 1
ATOM 661 O O . ASN A 1 89 ? 15.842 3.868 -0.920 1.00 96.06 89 ASN A O 1
ATOM 665 N N . THR A 1 90 ? 15.228 1.862 -0.146 1.00 95.81 90 THR A N 1
ATOM 666 C CA . THR A 1 90 ? 16.572 1.354 0.138 1.00 95.81 90 THR A CA 1
ATOM 667 C C . THR A 1 90 ? 16.905 0.221 -0.820 1.00 95.81 90 THR A C 1
ATOM 669 O O . THR A 1 90 ? 15.999 -0.429 -1.343 1.00 95.81 90 THR A O 1
ATOM 672 N N . ALA A 1 91 ? 18.195 -0.087 -0.992 1.00 93.62 91 ALA A N 1
ATOM 673 C CA . ALA A 1 91 ? 18.626 -1.216 -1.818 1.00 93.62 91 ALA A CA 1
ATOM 674 C C . ALA A 1 91 ? 17.879 -2.511 -1.453 1.00 93.62 91 ALA A C 1
ATOM 676 O O . ALA A 1 91 ? 17.385 -3.194 -2.339 1.00 93.62 91 ALA A O 1
ATOM 677 N N . ALA A 1 92 ? 17.705 -2.802 -0.160 1.00 91.06 92 ALA A N 1
ATOM 678 C CA . ALA A 1 92 ? 16.943 -3.963 0.298 1.00 91.06 92 ALA A CA 1
ATOM 679 C C . ALA A 1 92 ? 15.428 -3.835 0.044 1.00 91.06 92 ALA A C 1
ATOM 681 O O . ALA A 1 92 ? 14.787 -4.812 -0.347 1.00 91.06 92 ALA A O 1
ATOM 682 N N . GLY A 1 93 ? 14.855 -2.645 0.251 1.00 89.69 93 GLY A N 1
ATOM 683 C CA . GLY A 1 93 ? 13.418 -2.394 0.112 1.00 89.69 93 GLY A CA 1
ATOM 684 C C . GLY A 1 93 ? 12.904 -2.511 -1.324 1.00 89.69 93 GLY A C 1
ATOM 685 O O . GLY A 1 93 ? 11.776 -2.975 -1.529 1.00 89.69 93 GLY A O 1
ATOM 686 N N . VAL A 1 94 ? 13.746 -2.162 -2.306 1.00 94.50 94 VAL A N 1
ATOM 687 C CA . VAL A 1 94 ? 13.419 -2.249 -3.738 1.00 94.50 94 VAL A CA 1
ATOM 688 C C . VAL A 1 94 ? 14.157 -3.357 -4.486 1.00 94.50 94 VAL A C 1
ATOM 690 O O . VAL A 1 94 ? 13.823 -3.576 -5.643 1.00 94.50 94 VAL A O 1
ATOM 693 N N . ALA A 1 95 ? 15.088 -4.091 -3.855 1.00 92.31 95 ALA A N 1
ATOM 694 C CA . ALA A 1 95 ? 15.925 -5.122 -4.497 1.00 92.31 95 ALA A CA 1
ATOM 695 C C . ALA A 1 95 ? 15.132 -6.022 -5.444 1.00 92.31 95 ALA A C 1
ATOM 697 O O . ALA A 1 95 ? 15.536 -6.282 -6.571 1.00 92.31 95 ALA A O 1
ATOM 698 N N . CYS A 1 96 ? 13.979 -6.482 -4.975 1.00 91.25 96 CYS A N 1
ATOM 699 C CA . CYS A 1 96 ? 13.108 -7.355 -5.734 1.00 91.25 96 CYS A CA 1
ATOM 700 C C . CYS A 1 96 ? 12.554 -6.665 -6.992 1.00 91.25 96 CYS A C 1
ATOM 702 O O . CYS A 1 96 ? 12.710 -7.170 -8.098 1.00 91.25 96 CYS A O 1
ATOM 704 N N . ALA A 1 97 ? 11.980 -5.471 -6.833 1.00 92.50 97 ALA A N 1
ATOM 705 C CA . ALA A 1 97 ? 11.411 -4.684 -7.923 1.00 92.50 97 ALA A CA 1
ATOM 706 C C . ALA A 1 97 ? 12.464 -4.226 -8.947 1.00 92.50 97 ALA A C 1
ATOM 708 O O . ALA A 1 97 ? 12.172 -4.171 -10.136 1.00 92.50 97 ALA A O 1
ATOM 709 N N . SER A 1 98 ? 13.682 -3.916 -8.497 1.00 92.69 98 SER A N 1
ATOM 710 C CA . SER A 1 98 ? 14.752 -3.392 -9.351 1.00 92.69 98 SER A CA 1
ATOM 711 C C . SER A 1 98 ? 15.568 -4.471 -10.072 1.00 92.69 98 SER A C 1
ATOM 713 O O . SER A 1 98 ? 16.212 -4.168 -11.075 1.00 92.69 98 SER A O 1
ATOM 715 N N . SER A 1 99 ? 15.560 -5.719 -9.588 1.00 90.38 99 SER A N 1
ATOM 716 C CA . SER A 1 99 ? 16.358 -6.817 -10.166 1.00 90.38 99 SER A CA 1
ATOM 717 C C . SER A 1 99 ? 15.547 -7.872 -10.916 1.00 90.38 99 SER A C 1
ATOM 719 O O . SER A 1 99 ? 16.126 -8.624 -11.699 1.00 90.38 99 SER A O 1
ATOM 721 N N . THR A 1 100 ? 14.227 -7.929 -10.717 1.00 91.12 100 THR A N 1
ATOM 722 C CA . THR A 1 100 ? 13.374 -8.935 -11.362 1.00 91.12 100 THR A CA 1
ATOM 723 C C . THR A 1 100 ? 13.305 -8.712 -12.873 1.00 91.12 100 THR A C 1
ATOM 725 O O . THR A 1 100 ? 13.091 -7.593 -13.337 1.00 91.12 100 THR A O 1
ATOM 728 N N . ASP A 1 101 ? 13.469 -9.788 -13.644 1.00 90.31 101 ASP A N 1
ATOM 729 C CA . ASP A 1 101 ? 13.203 -9.797 -15.083 1.00 90.31 101 ASP A CA 1
ATOM 730 C C . ASP A 1 101 ? 11.683 -9.718 -15.325 1.00 90.31 101 ASP A C 1
ATOM 732 O O . ASP A 1 101 ? 10.970 -10.669 -14.985 1.00 90.31 101 ASP A O 1
ATOM 736 N N . PRO A 1 102 ? 11.168 -8.619 -15.908 1.00 86.56 102 PRO A N 1
ATOM 737 C CA . PRO A 1 102 ? 9.733 -8.438 -16.108 1.00 86.56 102 PRO A CA 1
ATOM 738 C C . PRO A 1 102 ? 9.139 -9.400 -17.149 1.00 86.56 102 PRO A C 1
ATOM 740 O O . PRO A 1 102 ? 7.921 -9.550 -17.206 1.00 86.56 102 PRO A O 1
ATOM 743 N N . THR A 1 103 ? 9.966 -10.065 -17.963 1.00 89.19 103 THR A N 1
ATOM 744 C CA . THR A 1 103 ? 9.508 -11.053 -18.955 1.00 89.19 103 THR A CA 1
ATOM 745 C C . THR A 1 103 ? 9.337 -12.454 -18.365 1.00 89.19 103 THR A C 1
ATOM 747 O O . THR A 1 103 ? 8.674 -13.308 -18.957 1.00 89.19 103 THR A O 1
ATOM 750 N N . ASN A 1 104 ? 9.874 -12.689 -17.165 1.00 91.56 104 ASN A N 1
ATOM 751 C CA . ASN A 1 104 ? 9.770 -13.951 -16.453 1.00 91.56 104 ASN A CA 1
ATOM 752 C C . ASN A 1 104 ? 8.649 -13.884 -15.409 1.00 91.56 104 ASN A C 1
ATOM 754 O O . ASN A 1 104 ? 8.844 -13.435 -14.277 1.00 91.56 104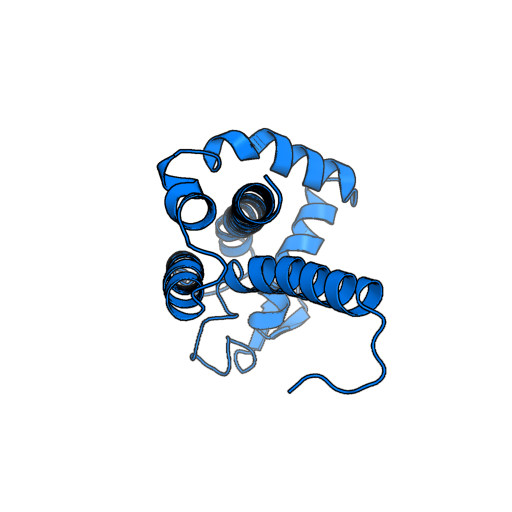 ASN A O 1
ATOM 758 N N . SER A 1 105 ? 7.468 -14.388 -15.773 1.00 87.19 105 SER A N 1
ATOM 759 C CA . SER A 1 105 ? 6.291 -14.372 -14.895 1.00 87.19 105 SER A CA 1
ATOM 760 C C . SER A 1 105 ? 6.528 -15.062 -13.551 1.00 87.19 105 SER A C 1
ATOM 762 O O . SER A 1 105 ? 5.994 -14.609 -12.540 1.00 87.19 105 SER A O 1
ATOM 764 N N . LYS A 1 106 ? 7.362 -16.112 -13.502 1.00 89.31 106 LYS A N 1
ATOM 765 C CA . LYS A 1 106 ? 7.656 -16.813 -12.249 1.00 89.31 106 LYS A CA 1
ATOM 766 C C . LYS A 1 106 ? 8.531 -15.978 -11.322 1.00 89.31 106 LYS A C 1
ATOM 768 O O . LYS A 1 106 ? 8.289 -15.958 -10.118 1.00 89.31 106 LYS A O 1
ATOM 773 N N . ALA A 1 107 ? 9.512 -15.267 -11.875 1.00 89.06 107 ALA A N 1
ATOM 774 C CA . ALA A 1 107 ? 10.345 -14.347 -11.106 1.00 89.06 107 ALA A CA 1
ATOM 775 C C . ALA A 1 107 ? 9.508 -13.192 -10.530 1.00 89.06 107 ALA A C 1
ATOM 777 O O . ALA A 1 107 ? 9.640 -12.871 -9.348 1.00 89.06 107 ALA A O 1
ATOM 778 N N . VAL A 1 108 ? 8.589 -12.634 -11.329 1.00 87.62 108 VAL A N 1
ATOM 779 C CA . VAL A 1 108 ? 7.633 -11.607 -10.878 1.00 87.62 108 VAL A CA 1
ATOM 780 C C . VAL A 1 108 ? 6.724 -12.142 -9.771 1.00 87.62 108 VAL A C 1
ATOM 782 O O . VAL A 1 108 ? 6.598 -11.500 -8.732 1.00 87.62 108 VAL A O 1
ATOM 785 N N . GLU A 1 109 ? 6.146 -13.333 -9.937 1.00 87.69 109 GLU A N 1
ATOM 786 C CA . GLU A 1 109 ? 5.306 -13.970 -8.916 1.00 87.69 109 GLU A CA 1
ATOM 787 C C . GLU A 1 109 ? 6.074 -14.158 -7.599 1.00 87.69 109 GLU A C 1
ATOM 789 O O . GLU A 1 109 ? 5.625 -13.698 -6.551 1.00 87.69 109 GLU A O 1
ATOM 794 N N . THR A 1 110 ? 7.262 -14.773 -7.639 1.00 89.00 110 THR A N 1
ATOM 795 C CA . THR A 1 110 ? 8.111 -14.952 -6.450 1.00 89.00 110 THR A CA 1
ATOM 796 C C . THR A 1 110 ? 8.417 -13.618 -5.776 1.00 89.00 110 THR A C 1
ATOM 798 O O . THR A 1 110 ? 8.412 -13.529 -4.546 1.00 89.00 110 THR A O 1
ATOM 801 N N . CYS A 1 111 ? 8.644 -12.574 -6.573 1.00 89.00 111 CYS A N 1
ATOM 802 C CA . CYS A 1 111 ? 8.922 -11.249 -6.060 1.00 89.00 111 CYS A CA 1
ATOM 803 C C . CYS A 1 111 ? 7.728 -10.637 -5.316 1.00 89.00 111 CYS A C 1
ATOM 805 O O . CYS A 1 111 ? 7.849 -10.226 -4.159 1.00 89.00 111 CYS A O 1
ATOM 807 N N . VAL A 1 112 ? 6.561 -10.625 -5.957 1.00 86.50 112 VAL A N 1
ATOM 808 C CA . VAL A 1 112 ? 5.330 -10.036 -5.416 1.00 86.50 112 VAL A CA 1
ATOM 809 C C . VAL A 1 112 ? 4.831 -10.817 -4.194 1.00 86.50 112 VAL A C 1
ATOM 811 O O . VAL A 1 112 ? 4.406 -10.217 -3.206 1.00 86.50 112 VAL A O 1
ATOM 814 N N . MET A 1 113 ? 4.973 -12.147 -4.187 1.00 85.12 113 MET A N 1
ATOM 815 C CA . MET A 1 113 ? 4.582 -12.990 -3.048 1.00 85.12 113 MET A CA 1
ATOM 816 C C . MET A 1 113 ? 5.385 -12.699 -1.772 1.00 85.12 113 MET A C 1
ATOM 818 O O . MET A 1 113 ? 4.870 -12.868 -0.661 1.00 85.12 113 MET A O 1
ATOM 822 N N . LYS A 1 114 ? 6.625 -12.205 -1.898 1.00 86.25 114 LYS A N 1
ATOM 823 C CA . LYS A 1 114 ? 7.396 -11.720 -0.746 1.00 86.25 114 LYS A CA 1
ATOM 824 C C . LYS A 1 114 ? 6.720 -10.506 -0.105 1.00 86.25 114 LYS A C 1
ATOM 826 O O . LYS A 1 114 ? 6.598 -10.452 1.115 1.00 86.25 114 LYS A O 1
ATOM 831 N N . TRP A 1 115 ? 6.241 -9.562 -0.913 1.00 87.00 115 TRP A N 1
ATOM 832 C CA . TRP A 1 115 ? 5.564 -8.355 -0.426 1.00 87.00 115 TRP A CA 1
ATOM 833 C C . TRP A 1 115 ? 4.239 -8.687 0.250 1.00 87.00 115 TRP A C 1
ATOM 835 O O . TRP A 1 115 ? 3.970 -8.187 1.340 1.00 87.00 115 TRP A O 1
ATOM 845 N N . ALA A 1 116 ? 3.468 -9.592 -0.345 1.00 81.38 116 ALA A N 1
ATOM 846 C CA . ALA A 1 116 ? 2.260 -10.147 0.250 1.00 81.38 116 ALA A CA 1
ATOM 847 C C . ALA A 1 116 ? 2.537 -10.771 1.632 1.00 81.38 116 ALA A C 1
ATOM 849 O O . ALA A 1 116 ? 1.888 -10.439 2.620 1.00 81.38 116 ALA A O 1
ATOM 850 N N . THR A 1 117 ? 3.571 -11.610 1.738 1.00 79.75 117 THR A N 1
ATOM 851 C CA . THR A 1 117 ? 3.942 -12.269 3.004 1.00 79.75 117 THR A CA 1
ATOM 852 C C . THR A 1 117 ? 4.376 -11.271 4.082 1.00 79.75 117 THR A C 1
ATOM 854 O O . THR A 1 117 ? 3.985 -11.409 5.240 1.00 79.75 117 THR A O 1
ATOM 857 N N . GLU A 1 118 ? 5.156 -10.248 3.716 1.00 75.12 118 GLU A N 1
ATOM 858 C CA . GLU A 1 118 ? 5.532 -9.152 4.623 1.00 75.12 118 GLU A CA 1
ATOM 859 C C . GLU A 1 118 ? 4.307 -8.381 5.136 1.00 75.12 118 GLU A C 1
ATOM 861 O O . GLU A 1 118 ? 4.314 -7.888 6.263 1.00 75.12 118 GLU A O 1
ATOM 866 N N . SER A 1 119 ? 3.259 -8.284 4.318 1.00 70.94 119 SER A N 1
ATOM 867 C CA . SER A 1 119 ? 2.031 -7.561 4.647 1.00 70.94 119 SER A CA 1
ATOM 868 C C . SER A 1 119 ? 1.170 -8.330 5.659 1.00 70.94 119 SER A C 1
ATOM 870 O O . SER A 1 119 ? 0.615 -7.726 6.570 1.00 70.94 119 SER A O 1
ATOM 872 N N . ASN A 1 120 ? 1.113 -9.662 5.575 1.00 68.31 120 ASN A N 1
ATOM 873 C CA . ASN A 1 120 ? 0.178 -10.529 6.312 1.00 68.31 120 ASN A CA 1
ATOM 874 C C . ASN A 1 120 ? 0.378 -10.643 7.854 1.00 68.31 120 ASN A C 1
ATOM 876 O O . ASN A 1 120 ? -0.245 -11.496 8.485 1.00 68.31 120 ASN A O 1
ATOM 880 N N . GLN A 1 121 ? 1.228 -9.841 8.506 1.00 64.06 121 GLN A N 1
ATOM 881 C CA . GLN A 1 121 ? 1.676 -10.078 9.898 1.00 64.06 121 GLN A CA 1
ATOM 882 C C . GLN A 1 121 ? 0.847 -9.411 11.032 1.00 64.06 121 GLN A C 1
ATOM 884 O O . GLN A 1 121 ? 1.438 -8.932 11.998 1.00 64.06 121 GLN A O 1
ATOM 889 N N . LEU A 1 122 ? -0.495 -9.346 10.995 1.00 55.94 122 LEU A N 1
ATOM 890 C CA . LEU A 1 122 ? -1.261 -8.557 11.998 1.00 55.94 122 LEU A CA 1
ATOM 891 C C . LEU A 1 122 ? -2.413 -9.297 12.714 1.00 55.94 122 LEU A C 1
ATOM 893 O O . LEU A 1 122 ? -3.151 -10.059 12.096 1.00 55.94 122 LEU A O 1
ATOM 897 N N . SER A 1 123 ? -2.552 -9.049 14.032 1.00 46.97 123 SER A N 1
ATOM 898 C CA . SER A 1 123 ? -3.477 -9.711 14.988 1.00 46.97 123 SER A CA 1
ATOM 899 C C . SER A 1 123 ? -4.716 -8.856 15.368 1.00 46.97 123 SER A C 1
ATOM 901 O O . SER A 1 123 ? -5.075 -7.974 14.608 1.00 46.97 123 SER A O 1
ATOM 903 N N . THR A 1 124 ? -5.465 -9.157 16.444 1.00 42.56 124 THR A N 1
ATOM 904 C CA . THR A 1 124 ? -6.933 -8.918 16.585 1.00 42.56 124 THR A CA 1
ATOM 905 C C . THR A 1 124 ? -7.438 -7.735 17.461 1.00 42.56 124 THR A C 1
ATOM 907 O O . THR A 1 124 ? -6.760 -7.323 18.395 1.00 42.56 124 THR A O 1
ATOM 910 N N . ASP A 1 125 ? -8.700 -7.327 17.169 1.00 45.09 125 ASP A N 1
ATOM 911 C CA . ASP A 1 125 ? -9.610 -6.222 17.625 1.00 45.09 125 ASP A CA 1
ATOM 912 C C . ASP A 1 125 ? -9.256 -4.794 17.175 1.00 45.09 125 ASP A C 1
ATOM 914 O O . ASP A 1 125 ? -8.268 -4.251 17.627 1.00 45.09 125 ASP A O 1
ATOM 918 N N . LEU A 1 126 ? -10.078 -4.169 16.308 1.00 56.72 126 LEU A N 1
ATOM 919 C CA . LEU A 1 126 ? -9.630 -3.164 15.330 1.00 56.72 126 LEU A CA 1
ATOM 920 C C . LEU A 1 126 ? -9.839 -1.673 15.659 1.00 56.72 126 LEU A C 1
ATOM 922 O O . LEU A 1 126 ? -9.475 -0.797 14.865 1.00 56.72 126 LEU A O 1
ATOM 926 N N . SER A 1 127 ? -10.461 -1.342 16.788 1.00 55.47 127 SER A N 1
ATOM 927 C CA . SER A 1 127 ? -10.757 0.054 17.149 1.00 55.47 127 SER A CA 1
ATOM 928 C C . SER A 1 127 ? -9.916 0.539 18.337 1.00 55.47 127 SER A C 1
ATOM 930 O O . SER A 1 127 ? -9.353 -0.252 19.085 1.00 55.47 127 SER A O 1
ATOM 932 N N . GLY A 1 128 ? -9.746 1.858 18.486 1.00 65.19 128 GLY A N 1
ATOM 933 C CA . GLY A 1 128 ? -8.950 2.425 19.581 1.00 65.19 128 GLY A CA 1
ATOM 934 C C . 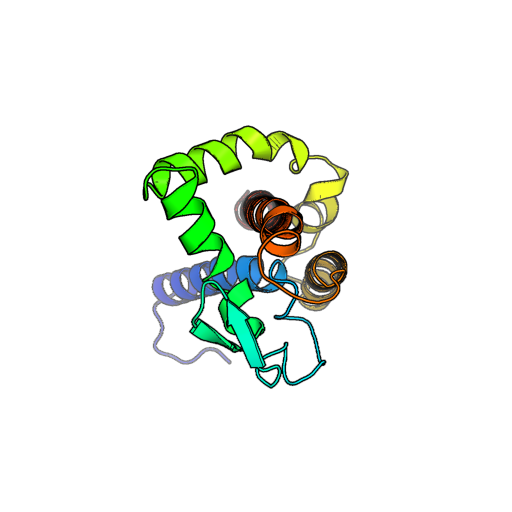GLY A 1 128 ? -7.456 2.095 19.472 1.00 65.19 128 GLY A C 1
ATOM 935 O O . GLY A 1 128 ? -6.766 2.661 18.621 1.00 65.19 128 GLY A O 1
ATOM 936 N N . ALA A 1 129 ? -6.963 1.213 20.345 1.00 67.81 129 ALA A N 1
ATOM 937 C CA . ALA A 1 129 ? -5.554 0.816 20.410 1.00 67.81 129 ALA A CA 1
ATOM 938 C C . ALA A 1 129 ? -5.064 0.192 19.096 1.00 67.81 129 ALA A C 1
ATOM 940 O O . ALA A 1 129 ? -3.971 0.513 18.637 1.00 67.81 129 ALA A O 1
ATOM 941 N N . TYR A 1 130 ? -5.900 -0.601 18.430 1.00 73.25 130 TYR A N 1
ATOM 942 C CA . TYR A 1 130 ? -5.520 -1.196 17.155 1.00 73.25 130 TYR A CA 1
ATOM 943 C C . TYR A 1 130 ? -5.462 -0.209 16.014 1.00 73.25 130 TYR A C 1
ATOM 945 O O . TYR A 1 130 ? -4.495 -0.223 15.270 1.00 73.25 130 TYR A O 1
ATOM 953 N N . TYR A 1 131 ? -6.444 0.688 15.881 1.00 76.94 131 TYR A N 1
ATOM 954 C CA . TYR A 1 131 ? -6.354 1.736 14.863 1.00 76.94 131 TYR A CA 1
ATOM 955 C C . TYR A 1 131 ? -5.055 2.537 15.031 1.00 76.94 131 TYR A C 1
ATOM 957 O O . TYR A 1 131 ? -4.370 2.797 14.049 1.00 76.94 131 TYR A O 1
ATOM 965 N N . LYS A 1 132 ? -4.672 2.866 16.274 1.00 79.12 132 LYS A N 1
ATOM 966 C CA . LYS A 1 132 ? -3.393 3.536 16.555 1.00 79.12 132 LYS A CA 1
ATOM 967 C C . LYS A 1 132 ? -2.179 2.677 16.181 1.00 79.12 132 LYS A C 1
ATOM 969 O O . LYS A 1 132 ? -1.204 3.228 15.684 1.00 79.12 132 LYS A O 1
ATOM 974 N N . ALA A 1 133 ? -2.239 1.365 16.396 1.00 78.00 133 ALA A N 1
ATOM 975 C CA . ALA A 1 133 ? -1.168 0.437 16.036 1.00 78.00 133 ALA A CA 1
ATOM 976 C C . ALA A 1 133 ? -1.068 0.190 14.519 1.00 78.00 133 ALA A C 1
ATOM 978 O O . ALA A 1 133 ? 0.025 -0.002 13.996 1.00 78.00 133 ALA A O 1
ATOM 979 N N . VAL A 1 134 ? -2.195 0.214 13.806 1.00 81.31 134 VAL A N 1
ATOM 980 C CA . VAL A 1 134 ? -2.299 -0.244 12.417 1.00 81.31 134 VAL A CA 1
ATOM 981 C C . VAL A 1 134 ? -2.339 0.882 11.395 1.00 81.31 134 VAL A C 1
ATOM 983 O O . VAL A 1 134 ? -1.841 0.693 10.290 1.00 81.31 134 VAL A O 1
ATOM 986 N N . ALA A 1 135 ? -2.856 2.067 11.728 1.00 88.38 135 ALA A N 1
ATOM 987 C CA . ALA A 1 135 ? -2.816 3.204 10.806 1.00 88.38 135 ALA A CA 1
ATOM 988 C C . ALA A 1 135 ? -1.390 3.506 10.286 1.00 88.38 135 ALA A C 1
ATOM 990 O O . ALA A 1 135 ? -1.245 3.675 9.075 1.00 88.38 135 ALA A O 1
ATOM 991 N N . PRO A 1 136 ? -0.323 3.466 11.117 1.00 90.69 136 PRO A N 1
ATOM 992 C CA . PRO A 1 136 ? 1.049 3.592 10.620 1.00 90.69 136 PRO A CA 1
ATOM 993 C C . PRO A 1 136 ? 1.474 2.450 9.689 1.00 90.69 136 PRO A C 1
ATOM 995 O O . PRO A 1 136 ? 2.292 2.662 8.798 1.00 90.69 136 PRO A O 1
ATOM 998 N N . VAL A 1 137 ? 0.928 1.243 9.873 1.00 89.81 137 VAL A N 1
ATOM 999 C CA . VAL A 1 137 ? 1.206 0.109 8.984 1.00 89.81 137 VAL A CA 1
ATOM 1000 C C . VAL A 1 137 ? 0.547 0.318 7.627 1.00 89.81 137 VAL A C 1
ATOM 1002 O O . VAL A 1 137 ? 1.197 0.087 6.615 1.00 89.81 137 VAL A O 1
ATOM 1005 N N . VAL A 1 138 ? -0.693 0.814 7.581 1.00 92.75 138 VAL A N 1
ATOM 1006 C CA . VAL A 1 138 ? -1.353 1.177 6.315 1.00 92.75 138 VAL A CA 1
ATOM 1007 C C . VAL A 1 138 ? -0.523 2.219 5.559 1.00 92.75 138 VAL A C 1
ATOM 1009 O O . VAL A 1 138 ? -0.192 1.993 4.397 1.00 92.75 138 VAL A O 1
ATOM 1012 N N . ASP A 1 139 ? -0.095 3.298 6.226 1.00 94.94 139 ASP A N 1
ATOM 1013 C CA . ASP A 1 139 ? 0.779 4.318 5.625 1.00 94.94 139 ASP A CA 1
ATOM 1014 C C . ASP A 1 139 ? 2.094 3.698 5.099 1.00 94.94 139 ASP A C 1
ATOM 1016 O O . ASP A 1 139 ? 2.517 3.969 3.971 1.00 94.94 139 ASP A O 1
ATOM 1020 N N . ALA A 1 140 ? 2.723 2.812 5.880 1.00 93.81 140 ALA A N 1
ATOM 1021 C CA . ALA A 1 140 ? 3.945 2.114 5.485 1.00 93.81 140 ALA A CA 1
ATOM 1022 C C . ALA A 1 140 ? 3.740 1.217 4.256 1.00 93.81 140 ALA A C 1
ATOM 1024 O O . ALA A 1 140 ? 4.575 1.212 3.355 1.00 93.81 140 ALA A O 1
ATOM 1025 N N . GLN A 1 141 ? 2.642 0.464 4.199 1.00 94.12 141 GLN A N 1
ATOM 1026 C CA . GLN A 1 141 ? 2.342 -0.446 3.096 1.00 94.12 141 GLN A CA 1
ATOM 1027 C C . GLN A 1 141 ? 2.047 0.307 1.797 1.00 94.12 141 GLN A C 1
ATOM 1029 O O . GLN A 1 141 ? 2.614 -0.041 0.761 1.00 94.12 141 GLN A O 1
ATOM 1034 N N . VAL A 1 142 ? 1.268 1.392 1.859 1.00 96.56 142 VAL A N 1
ATOM 1035 C CA . VAL A 1 142 ? 1.031 2.271 0.701 1.00 96.56 142 VAL A CA 1
ATOM 1036 C C . VAL A 1 142 ? 2.349 2.884 0.215 1.00 96.56 142 VAL A C 1
ATOM 1038 O O . VAL A 1 142 ? 2.633 2.888 -0.983 1.00 96.56 142 VAL A O 1
ATOM 1041 N N . THR A 1 143 ? 3.207 3.330 1.136 1.00 97.25 143 THR A N 1
ATOM 1042 C CA . THR A 1 143 ? 4.516 3.900 0.779 1.00 97.25 143 THR A CA 1
ATOM 1043 C C . THR A 1 143 ? 5.434 2.857 0.135 1.00 97.25 143 THR A C 1
ATOM 1045 O O . THR A 1 143 ? 6.039 3.127 -0.904 1.00 97.25 143 THR A O 1
ATOM 1048 N N . LYS A 1 144 ? 5.508 1.642 0.699 1.00 95.56 144 LYS A N 1
ATOM 1049 C CA . LYS A 1 144 ? 6.258 0.513 0.123 1.00 95.56 144 LYS A CA 1
ATOM 1050 C C . LYS A 1 144 ? 5.766 0.169 -1.283 1.00 95.56 144 LYS A C 1
ATOM 1052 O O . LYS A 1 144 ? 6.595 -0.039 -2.166 1.00 95.56 144 LYS A O 1
ATOM 1057 N N . ALA A 1 145 ? 4.450 0.116 -1.500 1.00 96.44 145 ALA A N 1
ATOM 1058 C CA . ALA A 1 145 ? 3.869 -0.142 -2.817 1.00 96.44 145 ALA A CA 1
ATOM 1059 C C . ALA A 1 145 ? 4.307 0.920 -3.833 1.00 96.44 145 ALA A C 1
ATOM 1061 O O . ALA A 1 145 ? 4.784 0.572 -4.910 1.00 96.44 145 ALA A O 1
ATOM 1062 N N . GLY A 1 146 ? 4.246 2.203 -3.458 1.00 97.44 146 GLY A N 1
ATOM 1063 C CA . GLY A 1 146 ? 4.678 3.311 -4.311 1.00 97.44 146 GLY A CA 1
ATOM 1064 C C . GLY A 1 146 ? 6.152 3.222 -4.724 1.00 97.44 146 GLY A C 1
ATOM 1065 O O . GLY A 1 146 ? 6.462 3.296 -5.913 1.00 97.44 146 GLY A O 1
ATOM 1066 N N . VAL A 1 147 ? 7.069 3.001 -3.771 1.00 97.81 147 VAL A N 1
ATOM 1067 C CA . VAL A 1 147 ? 8.510 2.902 -4.090 1.00 97.81 147 VAL A CA 1
ATOM 1068 C C . VAL A 1 147 ? 8.841 1.654 -4.916 1.00 97.81 147 VAL A C 1
ATOM 1070 O O . VAL A 1 147 ? 9.693 1.709 -5.801 1.00 97.81 147 VAL A O 1
ATOM 1073 N N . ARG A 1 148 ? 8.147 0.533 -4.674 1.00 96.88 148 ARG A N 1
ATOM 1074 C CA . ARG A 1 148 ? 8.318 -0.711 -5.441 1.00 96.88 148 ARG A CA 1
ATOM 1075 C C . ARG A 1 148 ? 7.783 -0.565 -6.861 1.00 96.88 148 ARG A C 1
ATOM 1077 O O . ARG A 1 148 ? 8.479 -0.952 -7.793 1.00 96.88 148 ARG A O 1
ATOM 1084 N N . LEU A 1 149 ? 6.611 0.046 -7.035 1.00 96.69 149 LEU A N 1
ATOM 1085 C CA . LEU A 1 149 ? 6.042 0.343 -8.349 1.00 96.69 149 LEU A CA 1
ATOM 1086 C C . LEU A 1 149 ? 6.979 1.241 -9.163 1.00 96.69 149 LEU A C 1
ATOM 1088 O O . LEU A 1 149 ? 7.261 0.932 -10.316 1.00 96.69 149 LEU A O 1
ATOM 1092 N N . ALA A 1 150 ? 7.516 2.304 -8.555 1.00 96.69 150 ALA A N 1
ATOM 1093 C CA . ALA A 1 150 ? 8.488 3.174 -9.215 1.00 96.69 150 ALA A CA 1
ATOM 1094 C C . ALA A 1 150 ? 9.736 2.396 -9.672 1.00 96.69 150 ALA A C 1
ATOM 1096 O O . ALA A 1 150 ? 10.172 2.539 -10.812 1.00 96.69 150 ALA A O 1
ATOM 1097 N N . ALA A 1 151 ? 10.280 1.520 -8.820 1.00 96.19 151 ALA A N 1
ATOM 1098 C CA . ALA A 1 151 ? 11.420 0.677 -9.176 1.00 96.19 151 ALA A CA 1
ATOM 1099 C C . ALA A 1 151 ? 11.100 -0.325 -10.304 1.00 96.19 151 ALA A C 1
ATOM 1101 O O . ALA A 1 151 ? 11.922 -0.490 -11.205 1.00 96.19 151 ALA A O 1
ATOM 1102 N N . MET A 1 152 ? 9.913 -0.946 -10.300 1.00 95.00 152 MET A N 1
ATOM 1103 C CA . MET A 1 152 ? 9.474 -1.837 -11.385 1.00 95.00 152 MET A CA 1
ATOM 1104 C C . MET A 1 152 ? 9.320 -1.080 -12.706 1.00 95.00 152 MET A C 1
ATOM 1106 O O . MET A 1 152 ? 9.793 -1.548 -13.735 1.00 95.00 152 MET A O 1
ATOM 1110 N N . LEU A 1 153 ? 8.689 0.098 -12.690 1.00 95.62 153 LEU A N 1
ATOM 1111 C CA . LEU A 1 153 ? 8.509 0.915 -13.891 1.00 95.62 153 LEU A CA 1
ATOM 1112 C C . LEU A 1 153 ? 9.853 1.370 -14.463 1.00 95.62 153 LEU A C 1
ATOM 1114 O O . LEU A 1 153 ? 10.060 1.249 -15.666 1.00 95.62 153 LEU A O 1
ATOM 1118 N N . ASN A 1 154 ? 10.791 1.793 -13.613 1.00 95.56 154 ASN A N 1
ATOM 1119 C CA . ASN A 1 154 ? 12.152 2.117 -14.043 1.00 95.56 154 ASN A CA 1
ATOM 1120 C C . ASN A 1 154 ? 12.856 0.911 -14.678 1.00 95.56 154 ASN A C 1
ATOM 1122 O O . ASN A 1 154 ? 13.582 1.080 -15.646 1.00 95.56 154 ASN A O 1
ATOM 1126 N N . LYS A 1 155 ? 12.632 -0.305 -14.162 1.00 93.88 155 LYS A N 1
ATOM 1127 C CA . LYS A 1 155 ? 13.195 -1.541 -14.725 1.00 93.88 155 LYS A CA 1
ATOM 1128 C C . LYS A 1 155 ? 12.567 -1.938 -16.067 1.00 93.88 155 LYS A C 1
ATOM 1130 O O . LYS A 1 155 ? 13.222 -2.596 -16.869 1.00 93.88 155 LYS A O 1
ATOM 1135 N N . ILE A 1 156 ? 11.295 -1.603 -16.281 1.00 92.44 156 ILE A N 1
ATOM 1136 C CA . ILE A 1 156 ? 10.548 -1.936 -17.502 1.00 92.44 156 ILE A CA 1
ATOM 1137 C C . ILE A 1 156 ? 10.806 -0.910 -18.615 1.00 92.44 156 ILE A C 1
ATOM 1139 O O . ILE A 1 156 ? 10.838 -1.286 -19.784 1.00 92.44 156 ILE A O 1
ATOM 1143 N N . LEU A 1 157 ? 10.933 0.373 -18.261 1.00 91.62 157 LEU A N 1
ATOM 1144 C CA . LEU A 1 157 ? 10.946 1.498 -19.205 1.00 91.62 157 LEU A CA 1
ATOM 1145 C C . LEU A 1 157 ? 12.323 2.150 -19.399 1.00 91.62 157 LEU A C 1
ATOM 1147 O O . LEU A 1 157 ? 12.478 2.919 -20.347 1.00 91.62 157 LEU A O 1
ATOM 1151 N N . GLY A 1 158 ? 13.271 1.908 -18.489 1.00 83.62 158 GLY A N 1
ATOM 1152 C CA . GLY A 1 158 ? 14.648 2.412 -18.549 1.00 83.62 158 GLY A CA 1
ATOM 1153 C C . GLY A 1 158 ? 15.612 1.390 -19.124 1.00 83.62 158 GLY A C 1
ATOM 1154 O O . GLY A 1 158 ? 16.542 1.831 -19.830 1.00 83.62 158 GLY A O 1
#

InterPro domains:
  IPR003154 S1/P1 nuclease [PF02265] (7-157)
  IPR003154 S1/P1 nuclease [PTHR33146] (7-157)
  IPR003154 S1/P1 nuclease [cd11010] (15-157)
  I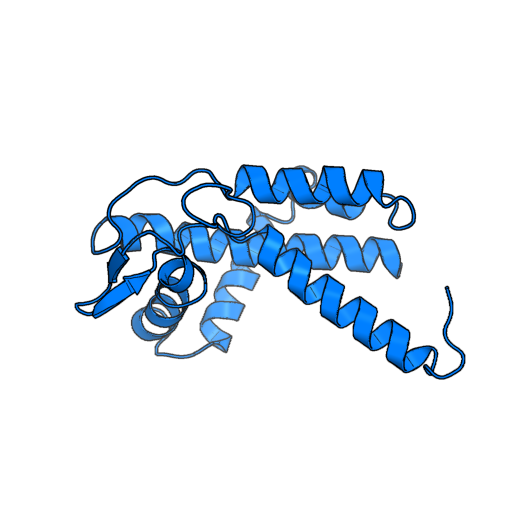PR008947 Phospholipase C/P1 nuclease domain superfamily [G3DSA:1.10.575.10] (1-158)
  IPR008947 Phospholipase C/P1 nuclease domain superfamily [SSF48537] (8-156)

Foldseek 3Di:
DDDPDDDPVNVVVVVLVVLLVVLLLLLQQQSLDPPCNSQQNPWADEPNDIHTPSCCRVPVLPQCCCVPVVVVDPVSLVVVLVVCLVVQLDCVNQVLLQPFDPVDVVSVVVSSVVSNVVNNPDDDDCYDVNSVVCSVSSSVSNSSSVSNSVNNCVNVPD

Solvent-accessible surface area (backbone atoms only — not comparable to full-atom values): 8733 Å² total; per-residue (Å²): 137,83,71,93,82,70,53,69,68,56,52,51,53,51,52,50,53,49,51,59,48,50,44,47,44,34,32,37,40,39,74,72,32,83,56,53,72,20,28,54,72,37,78,41,61,53,94,88,40,82,42,34,47,31,57,38,69,78,38,50,50,57,54,50,45,28,45,73,77,37,76,58,32,62,67,57,44,52,51,52,37,60,72,51,31,68,81,43,62,36,72,79,66,27,41,54,36,57,66,50,53,86,88,39,66,67,52,44,47,61,44,48,51,50,45,20,59,70,34,51,79,76,87,88,69,67,48,70,70,34,40,67,64,40,48,61,49,53,52,48,28,56,30,45,27,51,48,27,50,52,33,35,48,48,61,75,76,106

Mean predicted aligned error: 5.7 Å

Radius of gyration: 17.32 Å; Cα contacts (8 Å, |Δi|>4): 160; chains: 1; bounding box: 39×35×54 Å

Sequence (158 aa):
MRTKGSDHATDLAHALAYLVHFVGDAAQPLHASGYSKGGNGVTVKFSGASKNLHSVWDSAILLKTISSKYSGSHDKWVSALIASATQYNTAAGVACASSTDPTNSKAVETCVMKWATESNQLSTDLSGAYYKAVAPVVDAQVTKAGVRLAAMLNKILG

Secondary structure (DSSP, 8-state):
---TT--HHHHHHHHHHHHHHHHHHTTSTTTT-TTTTTTTT-EEEETTEEEEHHHIIIIIHHHHHHHHHSTT-HHHHHHHHHHHGGGT-SHHHHHHHHHS-TT-HHHHHHHHHHHHHHHT---S--STHHHHHHHHHHHHHHHHHHHHHHHHHHHHH-

Organism: Allomyces macrogynus (strain ATCC 38327) (NCBI:txid578462)

pLDDT: mean 87.62, std 12.46, range [42.56, 98.31]